Protein AF-A0A9J6PQB2-F1 (afdb_monomer_lite)

Organism: NCBI:txid2978220

pLDDT: mean 77.83, std 6.38, range [53.75, 87.06]

Secondary structure (DSSP, 8-state):
------GGGSPP---SPB-STT-EE-GGG-EE-GGGGTHHHHHHHHSPPPPHHHHHHHHTT-

Sequence (62 aa):
MMTISIAPLLKRQNPSPAYGHGWIMGENGHRWHPSNNQKALLHDLSSAKPTLLARIKRRMGG

Radius of gyration: 20.12 Å; chains: 1; bounding box: 56×35×30 Å

Foldseek 3Di:
DDDDDCVVVDDDPDPFDDPPPQWGQDPPRDIDHCVVPCVVVCVVVVPDDQDPVSVVVVVVPD

Structure (mmCIF, N/CA/C/O backbone):
data_AF-A0A9J6PQB2-F1
#
_entry.id   AF-A0A9J6PQB2-F1
#
loop_
_atom_site.group_PDB
_atom_site.id
_atom_site.type_symbol
_atom_site.label_atom_id
_atom_site.label_alt_id
_atom_site.label_comp_id
_atom_site.label_asym_id
_atom_site.label_entity_id
_atom_site.label_seq_id
_atom_site.pdbx_PDB_ins_code
_atom_site.Cartn_x
_atom_site.Cartn_y
_atom_site.Cartn_z
_atom_site.occupancy
_atom_site.B_iso_or_equiv
_atom_site.auth_seq_id
_atom_site.auth_comp_id
_atom_site.auth_asym_id
_atom_site.auth_atom_id
_atom_site.pdbx_PDB_model_num
ATOM 1 N N . MET A 1 1 ? -16.963 -24.129 0.172 1.00 57.12 1 MET A N 1
ATOM 2 C CA . MET A 1 1 ? -16.239 -24.133 1.463 1.00 57.12 1 MET A CA 1
ATOM 3 C C . MET A 1 1 ? -16.329 -22.741 2.066 1.00 57.12 1 MET A C 1
ATOM 5 O O . MET A 1 1 ? -15.988 -21.793 1.374 1.00 57.12 1 MET A O 1
ATOM 9 N N . MET A 1 2 ? -16.821 -22.601 3.300 1.00 67.19 2 MET A N 1
ATOM 10 C CA . MET A 1 2 ? -16.789 -21.321 4.017 1.00 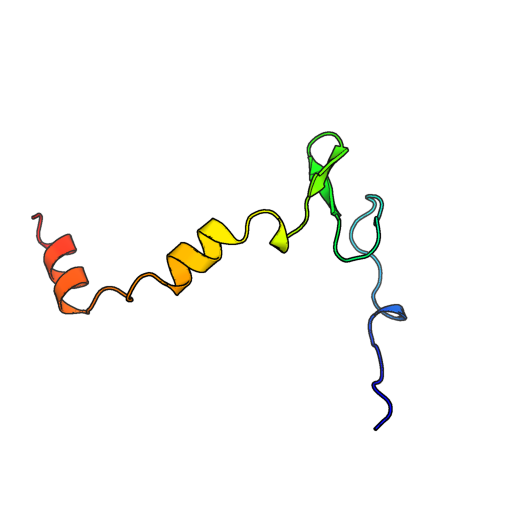67.19 2 MET A CA 1
ATOM 11 C C . MET A 1 2 ? -15.374 -21.090 4.551 1.00 67.19 2 MET A C 1
ATOM 13 O O . MET A 1 2 ? -14.845 -21.923 5.284 1.00 67.19 2 MET A O 1
ATOM 17 N N . THR A 1 3 ? -14.740 -19.988 4.161 1.00 78.75 3 THR A N 1
ATOM 18 C CA . THR A 1 3 ? -13.418 -19.608 4.664 1.00 78.75 3 THR A CA 1
ATOM 19 C C . THR A 1 3 ? -13.564 -19.013 6.058 1.00 78.75 3 THR A C 1
ATOM 21 O O . THR A 1 3 ? -14.100 -17.916 6.214 1.00 78.75 3 THR A O 1
ATOM 24 N N . ILE A 1 4 ? -13.092 -19.725 7.078 1.00 77.38 4 ILE A N 1
ATOM 25 C CA . ILE A 1 4 ? -13.011 -19.192 8.439 1.00 77.38 4 ILE A CA 1
ATOM 26 C C . ILE A 1 4 ? -11.878 -18.158 8.464 1.00 77.38 4 ILE A C 1
ATOM 28 O O . ILE A 1 4 ? -10.720 -18.496 8.225 1.00 77.38 4 ILE A O 1
ATOM 32 N N . SER A 1 5 ? -12.208 -16.891 8.726 1.00 78.81 5 SER A N 1
ATOM 33 C CA . SER A 1 5 ? -11.219 -15.820 8.885 1.00 78.81 5 SER A CA 1
ATOM 34 C C . SER A 1 5 ? -10.834 -15.679 10.355 1.00 78.81 5 SER A C 1
ATOM 36 O O . SER A 1 5 ? -11.688 -15.424 11.198 1.00 78.81 5 SER A O 1
ATOM 38 N N . ILE A 1 6 ? -9.542 -15.824 10.660 1.00 83.56 6 ILE A N 1
ATOM 39 C CA . ILE A 1 6 ? -8.982 -15.657 12.017 1.00 83.56 6 ILE A CA 1
ATOM 40 C C . ILE A 1 6 ? -8.720 -14.172 12.327 1.00 83.56 6 ILE A C 1
ATOM 42 O O . ILE A 1 6 ? -8.551 -13.793 13.482 1.00 83.56 6 ILE A O 1
ATOM 46 N N . ALA A 1 7 ? -8.755 -13.299 11.313 1.00 78.31 7 ALA A N 1
ATOM 47 C CA . ALA A 1 7 ? -8.464 -11.873 11.448 1.00 78.31 7 ALA A CA 1
ATOM 48 C C . ALA A 1 7 ? -9.212 -11.143 12.590 1.00 78.31 7 ALA A C 1
ATOM 50 O O . ALA A 1 7 ? -8.553 -10.371 13.286 1.00 78.31 7 ALA A O 1
ATOM 51 N N . PRO A 1 8 ? -10.519 -11.376 12.854 1.00 75.56 8 PRO A N 1
ATOM 52 C CA . PRO A 1 8 ? -11.218 -10.688 13.941 1.00 75.56 8 PRO A CA 1
ATOM 53 C C . PRO A 1 8 ? -10.816 -11.177 15.341 1.00 75.56 8 PRO A C 1
ATOM 55 O O . PRO A 1 8 ? -11.069 -10.483 16.320 1.00 75.56 8 PRO A O 1
ATOM 58 N N . LEU A 1 9 ? -10.177 -12.345 15.447 1.00 83.88 9 LEU A N 1
ATOM 59 C CA . LEU A 1 9 ? -9.679 -12.892 16.713 1.00 83.88 9 LEU A CA 1
ATOM 60 C C . LEU A 1 9 ? -8.270 -12.384 17.053 1.00 83.88 9 LEU A C 1
ATOM 62 O O . LEU A 1 9 ? -7.806 -12.546 18.182 1.00 83.88 9 LEU A O 1
ATOM 66 N N . LEU A 1 10 ? -7.565 -11.782 16.091 1.00 83.31 10 LEU A N 1
ATOM 67 C CA . LEU A 1 10 ? -6.214 -11.279 16.307 1.00 83.31 10 LEU A CA 1
ATOM 68 C C . LEU A 1 10 ? -6.253 -10.007 17.157 1.00 83.31 10 LEU A C 1
ATOM 70 O O . LEU A 1 10 ? -6.807 -8.979 16.765 1.00 83.31 10 LEU A O 1
ATOM 74 N N . LYS A 1 11 ? -5.590 -10.049 18.316 1.00 81.94 11 LYS A N 1
ATOM 75 C CA . LYS A 1 11 ? -5.358 -8.853 19.127 1.00 81.94 11 LYS A CA 1
ATOM 76 C C . LYS A 1 11 ? -4.442 -7.896 18.366 1.00 81.94 11 LYS A C 1
ATOM 78 O O . LYS A 1 11 ? -3.319 -8.252 18.002 1.00 81.94 11 LYS A O 1
ATOM 83 N N . ARG A 1 12 ? -4.907 -6.663 18.166 1.00 79.25 12 ARG A N 1
ATOM 84 C CA . ARG A 1 12 ? -4.139 -5.608 17.499 1.00 79.25 12 ARG A CA 1
ATOM 85 C C . ARG A 1 12 ? -2.895 -5.263 18.326 1.00 79.25 12 ARG A C 1
ATOM 87 O O . ARG A 1 12 ? -3.023 -4.803 19.456 1.00 79.25 12 ARG A O 1
ATOM 94 N N . GLN A 1 13 ? -1.710 -5.499 17.764 1.00 81.94 13 GLN A N 1
ATOM 95 C CA . GLN A 1 13 ? -0.426 -5.229 18.433 1.00 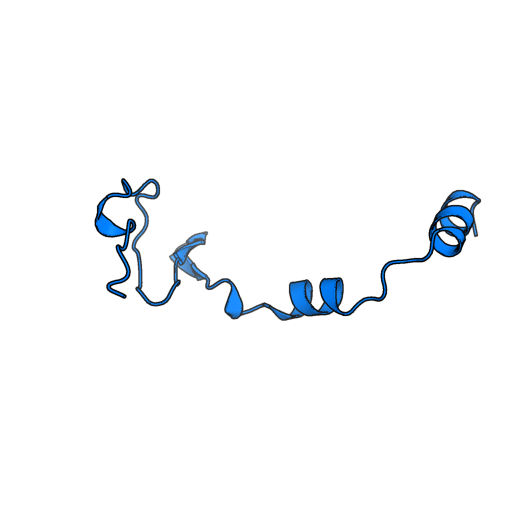81.94 13 GLN A CA 1
ATOM 96 C C . GLN A 1 13 ? 0.026 -3.772 18.279 1.00 81.94 13 GLN A C 1
ATOM 98 O O . GLN A 1 13 ? 0.679 -3.227 19.160 1.00 81.94 13 GLN A O 1
ATOM 103 N N . ASN A 1 14 ? -0.327 -3.131 17.164 1.00 75.44 14 ASN A N 1
ATOM 104 C CA . ASN A 1 14 ? 0.102 -1.771 16.860 1.00 75.44 14 ASN A CA 1
ATOM 105 C C . ASN A 1 14 ? -0.983 -0.747 17.264 1.00 75.44 14 ASN A C 1
ATOM 107 O O . ASN A 1 14 ? -2.125 -0.883 16.80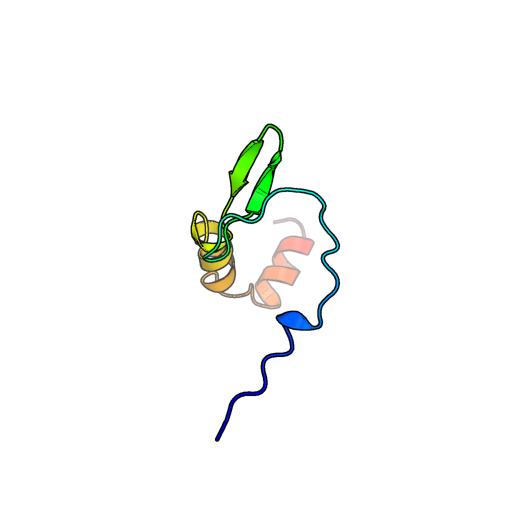7 1.00 75.44 14 ASN A O 1
ATOM 111 N N . PRO A 1 15 ? -0.669 0.281 18.080 1.00 80.56 15 PRO A N 1
ATOM 112 C CA . PRO A 1 15 ? -1.599 1.366 18.396 1.00 80.56 15 PRO A CA 1
ATOM 113 C C . PRO A 1 15 ? -1.881 2.312 17.214 1.00 80.56 15 PRO A C 1
ATOM 115 O O . PRO A 1 15 ? -2.905 2.996 17.224 1.00 80.56 15 PRO A O 1
ATOM 118 N N . SER A 1 16 ? -1.042 2.344 16.176 1.00 80.38 16 SER A N 1
ATOM 119 C CA . SER A 1 16 ? -1.211 3.254 15.038 1.00 80.38 16 SER A CA 1
ATOM 120 C C . SER A 1 16 ? -2.495 2.990 14.230 1.00 80.38 16 SER A C 1
ATOM 122 O O . SER A 1 16 ? -2.956 1.847 14.171 1.00 80.38 16 SER A O 1
ATOM 124 N N . PRO A 1 17 ? -3.094 4.009 13.582 1.00 81.06 17 PRO A N 1
ATOM 125 C CA . PRO A 1 17 ? -4.276 3.846 12.732 1.00 81.06 17 PRO A CA 1
ATOM 126 C C . PRO A 1 17 ? -4.096 2.799 11.625 1.00 81.06 17 PRO A C 1
ATOM 128 O O . PRO A 1 17 ? -3.040 2.717 10.997 1.00 81.06 17 PRO A O 1
ATOM 131 N N . ALA A 1 18 ? -5.150 2.020 11.371 1.00 75.81 18 ALA A N 1
ATOM 132 C CA . ALA A 1 18 ? -5.246 1.147 10.205 1.00 75.81 18 ALA A CA 1
ATOM 133 C C . ALA A 1 18 ? -6.098 1.843 9.136 1.00 75.81 18 ALA A C 1
ATOM 135 O O . ALA A 1 18 ? -7.190 2.317 9.441 1.00 75.81 18 ALA A O 1
ATOM 136 N N . TYR A 1 19 ? -5.617 1.894 7.894 1.00 81.56 19 TYR A N 1
ATOM 137 C CA . TYR A 1 19 ? -6.280 2.628 6.802 1.00 81.56 19 TYR A CA 1
ATOM 138 C C . TYR A 1 19 ? -7.099 1.735 5.858 1.00 81.56 19 TYR A C 1
ATOM 140 O O . TYR A 1 19 ? -7.602 2.205 4.841 1.00 81.56 19 TYR A O 1
ATOM 148 N N . GLY A 1 20 ? -7.235 0.445 6.181 1.00 79.88 20 GLY A N 1
ATOM 149 C CA . GLY A 1 20 ? -7.819 -0.550 5.280 1.00 79.88 20 GLY A CA 1
ATOM 150 C C . GLY A 1 20 ? -6.878 -0.922 4.127 1.00 79.88 20 GLY A C 1
ATOM 151 O O . GLY A 1 20 ? -5.809 -0.338 3.958 1.00 79.88 20 GLY A O 1
ATOM 152 N N . HIS A 1 21 ? -7.250 -1.947 3.355 1.00 80.62 21 HIS A N 1
ATOM 153 C CA . HIS A 1 21 ? -6.538 -2.382 2.141 1.00 80.62 21 HIS A CA 1
ATOM 154 C C . HIS A 1 21 ? -5.018 -2.608 2.293 1.00 80.62 21 HIS A C 1
ATOM 156 O O . HIS A 1 21 ? -4.295 -2.449 1.323 1.00 80.62 21 HIS A O 1
ATOM 162 N N . GLY A 1 22 ? -4.528 -2.964 3.489 1.00 80.06 22 GLY A N 1
ATOM 163 C CA . GLY A 1 22 ? -3.102 -3.226 3.747 1.00 80.06 22 GLY A CA 1
ATOM 164 C C . GLY A 1 22 ? -2.237 -1.992 4.036 1.00 80.06 22 GLY A C 1
ATOM 165 O O . GLY A 1 22 ? -1.028 -2.127 4.215 1.00 80.06 22 GLY A O 1
ATOM 166 N N . TRP A 1 23 ? -2.824 -0.793 4.097 1.00 85.19 23 TRP A N 1
ATOM 167 C CA . TRP A 1 23 ? -2.098 0.442 4.399 1.00 85.19 23 TRP A CA 1
ATOM 168 C C . TRP A 1 23 ? -1.809 0.565 5.896 1.00 85.19 23 TRP A C 1
ATOM 170 O O . TRP A 1 23 ? -2.720 0.488 6.729 1.00 85.19 23 TRP A O 1
ATOM 180 N N . ILE A 1 24 ? -0.545 0.820 6.229 1.00 84.88 24 ILE A N 1
ATOM 181 C CA . ILE A 1 24 ? -0.075 1.030 7.600 1.00 84.88 24 ILE A CA 1
ATOM 182 C C . ILE A 1 24 ? 0.525 2.426 7.768 1.00 84.88 24 ILE A C 1
ATOM 184 O O . ILE A 1 24 ? 1.036 3.025 6.821 1.00 84.88 24 ILE A O 1
ATOM 188 N N . MET A 1 25 ? 0.461 2.946 8.992 1.00 87.06 25 MET A N 1
ATOM 189 C CA . MET A 1 25 ? 1.232 4.124 9.376 1.00 87.06 25 MET A CA 1
ATOM 190 C C . MET A 1 25 ? 2.715 3.782 9.464 1.00 87.06 25 MET A C 1
ATOM 192 O O . MET A 1 25 ? 3.109 2.923 10.251 1.00 87.06 25 MET A O 1
ATOM 196 N N . GLY A 1 26 ? 3.512 4.473 8.663 1.00 84.06 26 GLY A N 1
ATOM 197 C CA . GLY A 1 26 ? 4.953 4.565 8.807 1.00 84.06 26 GLY A CA 1
ATOM 198 C C . GLY A 1 26 ? 5.360 5.711 9.731 1.00 84.06 26 GLY A C 1
ATOM 199 O O . GLY A 1 26 ? 4.545 6.350 10.403 1.00 84.06 26 GLY A O 1
ATOM 200 N N . GLU A 1 27 ? 6.659 5.969 9.756 1.00 82.06 27 GLU A N 1
ATOM 201 C CA . GLU A 1 27 ? 7.264 6.997 10.592 1.00 82.06 27 GLU A CA 1
ATOM 202 C C . GLU A 1 27 ? 6.797 8.410 10.193 1.00 82.06 27 GLU A C 1
ATOM 204 O O . GLU A 1 27 ? 6.535 8.704 9.020 1.00 82.06 27 GLU A O 1
ATOM 209 N N . ASN A 1 28 ? 6.666 9.295 11.186 1.00 84.25 28 ASN A N 1
ATOM 210 C CA . ASN A 1 28 ? 6.232 10.690 11.015 1.00 84.25 28 ASN A CA 1
ATOM 211 C C . ASN A 1 28 ? 4.831 10.860 10.397 1.00 84.25 28 ASN A C 1
ATOM 213 O O . ASN A 1 28 ? 4.504 11.911 9.854 1.00 84.25 28 ASN A O 1
ATOM 217 N N . GLY A 1 29 ? 3.994 9.824 10.467 1.00 83.19 29 GLY A N 1
ATOM 218 C CA . GLY A 1 29 ? 2.630 9.851 9.946 1.00 83.19 29 GLY A CA 1
ATOM 219 C C . GLY A 1 29 ? 2.511 9.665 8.433 1.00 83.19 29 GLY A C 1
ATOM 220 O O . GLY A 1 29 ? 1.425 9.833 7.873 1.00 83.19 29 GLY A O 1
ATOM 221 N N . HIS A 1 30 ? 3.599 9.281 7.763 1.00 84.88 30 HIS A N 1
ATOM 222 C CA . HIS A 1 30 ? 3.540 8.871 6.365 1.00 84.88 30 HIS A CA 1
ATOM 223 C C . HIS A 1 30 ? 2.836 7.523 6.233 1.00 84.88 30 HIS A C 1
ATOM 225 O O . HIS A 1 30 ? 3.059 6.609 7.022 1.00 84.88 30 HIS A O 1
ATOM 231 N N . ARG A 1 31 ? 2.003 7.362 5.204 1.00 86.62 31 ARG A N 1
ATOM 232 C CA . ARG A 1 31 ? 1.355 6.076 4.915 1.00 86.62 31 ARG A CA 1
ATOM 233 C C . ARG A 1 31 ? 2.303 5.192 4.116 1.00 86.62 31 ARG A C 1
ATOM 235 O O . ARG A 1 31 ? 2.917 5.649 3.155 1.00 86.62 31 ARG A O 1
ATOM 242 N N . TRP A 1 32 ? 2.369 3.919 4.472 1.00 82.50 32 TRP A N 1
ATOM 243 C CA . TRP A 1 32 ? 3.176 2.921 3.783 1.00 82.50 32 TRP A CA 1
ATOM 244 C C . TRP A 1 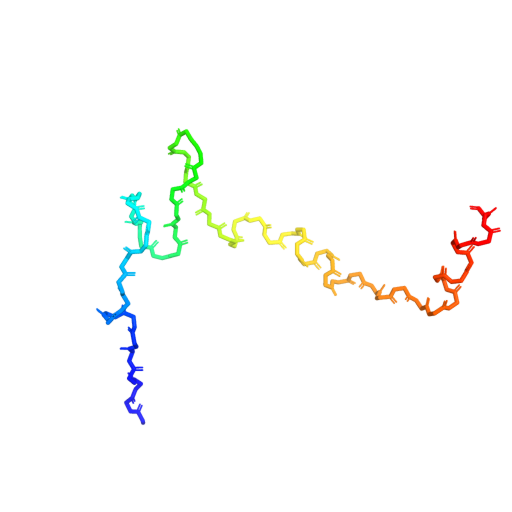32 ? 2.315 1.716 3.399 1.00 82.50 32 TRP A C 1
ATOM 246 O O . TRP A 1 32 ? 1.4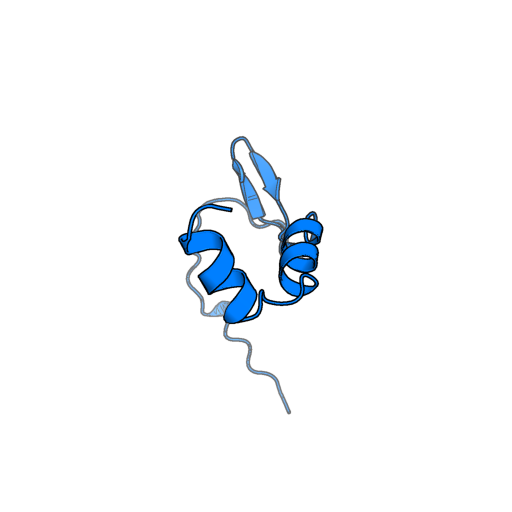24 1.307 4.145 1.00 82.50 32 TRP A O 1
ATOM 256 N N . HIS A 1 33 ? 2.577 1.146 2.224 1.00 83.56 33 HIS A N 1
ATOM 257 C CA . HIS A 1 33 ? 1.930 -0.074 1.750 1.00 83.56 33 HIS A CA 1
ATOM 258 C C . HIS A 1 33 ? 2.986 -0.992 1.118 1.00 83.56 33 HIS A C 1
ATOM 260 O O . HIS A 1 33 ? 3.735 -0.515 0.258 1.00 83.56 33 HIS A O 1
ATOM 266 N N . PRO A 1 34 ? 3.043 -2.293 1.471 1.00 73.31 34 PRO A N 1
ATOM 267 C CA . PRO A 1 34 ? 4.077 -3.205 0.976 1.00 73.31 34 PRO A CA 1
ATOM 268 C C . PRO A 1 34 ? 4.159 -3.276 -0.555 1.00 73.31 34 PRO A C 1
ATOM 270 O O . PRO A 1 34 ? 5.245 -3.393 -1.118 1.00 73.31 34 PRO A O 1
ATOM 273 N N . SER A 1 35 ? 3.018 -3.173 -1.249 1.00 72.81 35 SER A N 1
ATOM 274 C CA . SER A 1 35 ? 2.988 -3.225 -2.719 1.00 72.81 35 SER A CA 1
ATOM 275 C C . SER A 1 35 ? 3.410 -1.922 -3.405 1.00 72.81 35 SER A C 1
ATOM 277 O O . SER A 1 35 ? 3.680 -1.939 -4.602 1.00 72.81 35 SER A O 1
ATOM 279 N N . ASN A 1 36 ? 3.503 -0.797 -2.684 1.00 70.38 36 ASN A N 1
ATOM 280 C CA . ASN A 1 36 ? 3.814 0.498 -3.299 1.00 70.38 36 ASN A CA 1
ATOM 281 C C . ASN A 1 36 ? 5.282 0.590 -3.767 1.00 70.38 36 ASN A C 1
ATOM 283 O O . ASN A 1 36 ? 5.616 1.411 -4.614 1.00 70.38 36 ASN A O 1
ATOM 287 N N . ASN A 1 37 ? 6.166 -0.274 -3.251 1.00 68.75 37 ASN A N 1
ATOM 288 C CA . ASN A 1 37 ? 7.562 -0.362 -3.685 1.00 68.75 37 ASN A CA 1
ATOM 289 C C . ASN A 1 37 ? 8.034 -1.819 -3.835 1.00 68.75 37 ASN A C 1
ATOM 291 O O . ASN A 1 37 ? 9.079 -2.218 -3.324 1.00 68.75 37 ASN A O 1
ATOM 295 N N . GLN A 1 38 ? 7.262 -2.638 -4.555 1.00 78.50 38 GLN A N 1
ATOM 296 C CA . GLN A 1 38 ? 7.623 -4.041 -4.788 1.00 78.50 38 GLN A CA 1
ATOM 297 C C . GLN A 1 38 ? 8.808 -4.215 -5.756 1.00 78.50 38 GLN A C 1
ATOM 299 O O . GLN A 1 38 ? 9.289 -5.328 -5.942 1.00 78.50 38 GLN A O 1
ATOM 304 N N . LYS A 1 39 ? 9.314 -3.131 -6.361 1.00 79.19 39 LYS A N 1
ATOM 305 C CA . LYS A 1 39 ? 10.414 -3.169 -7.337 1.00 79.19 39 LYS A CA 1
ATOM 306 C C . LYS A 1 39 ? 11.685 -3.800 -6.775 1.00 79.19 39 LYS A C 1
ATOM 308 O O . LYS A 1 39 ? 12.291 -4.603 -7.470 1.00 79.19 39 LYS A O 1
ATOM 313 N N . ALA A 1 40 ? 12.064 -3.477 -5.538 1.00 73.56 40 ALA A N 1
ATOM 314 C CA . ALA A 1 40 ? 13.257 -4.049 -4.907 1.00 73.56 40 ALA A CA 1
ATOM 315 C C . ALA A 1 40 ? 13.104 -5.562 -4.673 1.00 73.56 40 ALA A C 1
ATOM 317 O O . ALA A 1 40 ? 13.959 -6.345 -5.069 1.00 73.56 40 ALA A O 1
ATOM 318 N N . LEU A 1 41 ? 11.958 -5.982 -4.127 1.00 77.88 41 LEU A N 1
ATOM 319 C CA . LEU A 1 41 ? 11.647 -7.398 -3.928 1.00 77.88 41 LEU A CA 1
ATOM 320 C C . LEU A 1 41 ? 11.602 -8.166 -5.258 1.00 77.88 41 LEU A C 1
ATOM 322 O O . LEU A 1 41 ? 12.134 -9.267 -5.359 1.00 77.88 41 LEU A O 1
ATOM 326 N N . LEU A 1 42 ? 10.971 -7.589 -6.283 1.00 81.38 42 LEU A N 1
ATOM 327 C CA . LEU A 1 42 ? 10.905 -8.181 -7.618 1.00 81.38 42 LEU A CA 1
ATOM 328 C C . LEU A 1 42 ? 12.281 -8.247 -8.274 1.00 81.38 42 LEU A C 1
ATOM 330 O O . LEU A 1 42 ? 12.575 -9.242 -8.918 1.00 81.38 42 LEU A O 1
ATOM 334 N N . HIS A 1 43 ? 13.125 -7.232 -8.098 1.00 80.06 43 HIS A N 1
ATOM 335 C CA . HIS A 1 43 ? 14.504 -7.243 -8.572 1.00 80.06 43 HIS A CA 1
ATOM 336 C C . HIS A 1 43 ? 15.301 -8.383 -7.926 1.00 80.06 43 HIS A C 1
ATOM 338 O O . HIS A 1 43 ? 15.954 -9.147 -8.631 1.00 80.06 43 HIS A O 1
ATOM 344 N N . ASP A 1 44 ? 15.183 -8.563 -6.611 1.00 76.50 44 ASP A N 1
ATOM 345 C CA . ASP A 1 44 ? 15.878 -9.634 -5.894 1.00 76.50 44 ASP A CA 1
ATOM 346 C C . ASP A 1 44 ? 15.383 -11.024 -6.307 1.00 76.50 44 ASP A C 1
ATOM 348 O O . ASP A 1 44 ? 16.192 -11.924 -6.541 1.00 76.50 44 ASP A O 1
ATOM 352 N N . LEU A 1 45 ? 14.067 -11.196 -6.463 1.00 79.25 45 LEU A N 1
ATOM 353 C CA . LEU A 1 45 ? 13.465 -12.447 -6.935 1.00 79.25 45 LEU A CA 1
ATOM 354 C C . LEU A 1 45 ? 13.760 -12.730 -8.414 1.00 79.25 45 LEU A C 1
ATOM 356 O O . LEU A 1 45 ? 13.904 -13.890 -8.797 1.00 79.25 45 LEU A O 1
ATOM 360 N N . SER A 1 46 ? 13.833 -11.685 -9.239 1.00 77.06 46 SER A N 1
ATOM 361 C CA . SER A 1 46 ? 14.149 -11.773 -10.666 1.00 77.06 46 SER A CA 1
ATOM 362 C C . SER A 1 46 ? 15.639 -11.972 -10.915 1.00 77.06 46 SER A C 1
ATOM 364 O O . SER A 1 46 ? 16.013 -12.439 -11.992 1.00 77.06 46 SER A O 1
ATOM 366 N N . SER A 1 47 ? 16.501 -11.600 -9.968 1.00 74.25 47 SER A N 1
ATOM 367 C CA . SER A 1 47 ? 17.926 -11.848 -10.100 1.00 74.25 47 SER A CA 1
ATOM 368 C C . SER A 1 47 ? 18.170 -13.356 -10.051 1.00 74.25 47 SER A C 1
ATOM 370 O O . SER A 1 47 ? 17.751 -14.059 -9.127 1.00 74.25 47 SER A O 1
ATOM 372 N N . ALA A 1 48 ? 18.831 -13.888 -11.079 1.00 70.62 48 ALA A N 1
ATOM 373 C CA . ALA A 1 48 ? 19.250 -15.278 -11.061 1.00 70.62 48 ALA A CA 1
ATOM 374 C C . ALA A 1 48 ? 20.147 -15.490 -9.834 1.00 70.62 48 ALA A C 1
ATOM 376 O O . ALA A 1 48 ? 21.164 -14.809 -9.675 1.00 70.62 48 ALA A O 1
ATOM 377 N N . LYS A 1 49 ? 19.765 -16.426 -8.953 1.00 70.62 49 LYS A N 1
ATOM 378 C CA . LYS A 1 49 ? 20.570 -16.763 -7.773 1.00 70.62 49 LYS A CA 1
ATOM 379 C C . LYS A 1 49 ? 22.002 -17.056 -8.239 1.00 70.62 49 LYS A C 1
ATOM 381 O O . LYS A 1 49 ? 22.173 -17.894 -9.129 1.00 70.62 49 LYS A O 1
ATOM 386 N N . PRO A 1 50 ? 23.029 -16.396 -7.673 1.00 70.56 50 PRO A N 1
ATOM 387 C CA . PRO A 1 50 ? 24.394 -16.593 -8.125 1.00 70.56 50 PRO A CA 1
ATOM 388 C C . PRO A 1 50 ? 24.767 -18.060 -7.948 1.00 70.56 50 PRO A C 1
ATOM 390 O O . PRO A 1 50 ? 24.594 -18.640 -6.870 1.00 70.56 50 PRO A O 1
ATOM 393 N N . THR A 1 51 ? 25.272 -18.660 -9.022 1.00 77.12 51 THR A N 1
ATOM 394 C CA . THR A 1 51 ? 25.705 -20.054 -9.012 1.00 77.12 51 THR A CA 1
ATOM 395 C C . THR A 1 51 ? 26.808 -20.261 -7.973 1.00 77.12 51 THR A C 1
ATOM 397 O O . THR A 1 51 ? 27.513 -19.324 -7.582 1.00 77.12 51 THR A O 1
ATOM 400 N N . LEU A 1 52 ? 26.983 -21.501 -7.511 1.00 76.12 52 LEU A N 1
ATOM 401 C CA . LEU A 1 52 ? 28.026 -21.849 -6.539 1.00 76.12 52 LEU A CA 1
ATOM 402 C C . LEU A 1 52 ? 29.416 -21.368 -7.000 1.00 76.12 52 LEU A C 1
ATOM 404 O O . LEU A 1 52 ? 30.173 -20.815 -6.207 1.00 76.12 52 LEU A O 1
ATOM 408 N N . LEU A 1 53 ? 29.697 -21.475 -8.301 1.00 78.31 53 LEU A N 1
ATOM 409 C CA . LEU A 1 53 ? 30.920 -20.974 -8.933 1.00 78.31 53 LEU A CA 1
ATOM 410 C C . LEU A 1 53 ? 31.069 -19.452 -8.822 1.00 78.31 53 LEU A C 1
ATOM 412 O O . LEU A 1 53 ? 32.137 -18.970 -8.451 1.00 78.31 53 LEU A O 1
ATOM 416 N N . ALA A 1 54 ? 30.002 -18.687 -9.072 1.00 78.88 54 ALA A N 1
ATOM 417 C CA . ALA A 1 54 ? 30.023 -17.232 -8.912 1.00 78.88 54 ALA A CA 1
ATOM 418 C C . ALA A 1 54 ? 30.279 -16.817 -7.450 1.00 78.88 54 ALA A C 1
ATOM 420 O O . ALA A 1 54 ? 30.958 -15.822 -7.191 1.00 78.88 54 ALA A O 1
ATOM 421 N N . ARG A 1 55 ? 29.788 -17.605 -6.484 1.00 77.50 55 ARG A N 1
ATOM 422 C CA . ARG A 1 55 ? 30.021 -17.385 -5.047 1.00 77.50 55 ARG A CA 1
ATOM 423 C C . ARG A 1 55 ? 31.464 -17.692 -4.639 1.00 77.50 55 ARG A C 1
ATOM 425 O O . ARG A 1 55 ? 32.039 -16.926 -3.870 1.00 77.50 55 ARG A O 1
ATOM 432 N N . ILE A 1 56 ? 32.051 -18.769 -5.167 1.00 82.94 56 ILE A N 1
ATOM 433 C CA . ILE A 1 56 ? 33.457 -19.135 -4.924 1.00 82.94 56 ILE A CA 1
ATOM 434 C C . ILE A 1 56 ? 34.390 -18.080 -5.526 1.00 82.94 56 ILE A C 1
ATOM 436 O O . ILE A 1 56 ? 35.282 -17.592 -4.837 1.00 82.94 56 ILE A O 1
ATOM 440 N N . LYS A 1 57 ? 34.132 -17.650 -6.769 1.00 83.69 57 LYS A N 1
ATOM 441 C CA . LYS A 1 57 ? 34.936 -16.627 -7.453 1.00 83.69 57 LYS A CA 1
ATOM 442 C C . LYS A 1 57 ? 34.989 -15.310 -6.670 1.00 83.69 57 LYS A C 1
ATOM 444 O O . LYS A 1 57 ? 36.059 -14.733 -6.527 1.00 83.69 57 LYS A O 1
ATOM 449 N N . ARG A 1 58 ? 33.865 -14.873 -6.088 1.00 78.25 58 ARG A N 1
ATOM 450 C CA . ARG A 1 58 ? 33.79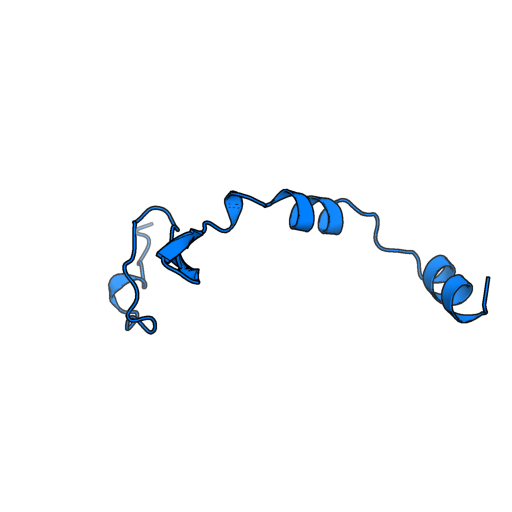4 -13.643 -5.275 1.00 78.25 58 ARG A CA 1
ATOM 451 C C . ARG A 1 58 ? 34.608 -13.726 -3.974 1.00 78.25 58 ARG A C 1
ATOM 453 O O . ARG A 1 58 ? 35.034 -12.702 -3.459 1.00 78.25 58 ARG A O 1
ATOM 460 N N . ARG A 1 59 ? 34.835 -14.929 -3.434 1.00 74.06 59 ARG A N 1
ATOM 461 C CA . ARG A 1 59 ? 35.604 -15.129 -2.194 1.00 74.06 59 ARG A CA 1
ATOM 462 C C . ARG A 1 59 ? 37.117 -15.181 -2.425 1.00 74.06 59 ARG A C 1
ATOM 464 O O . ARG A 1 59 ? 37.862 -14.991 -1.474 1.00 74.06 59 ARG A O 1
ATOM 471 N N . MET A 1 60 ? 37.558 -15.400 -3.665 1.00 76.56 60 MET A N 1
ATOM 472 C CA . MET A 1 60 ? 38.979 -15.474 -4.030 1.00 76.56 60 MET A CA 1
ATOM 473 C C . MET A 1 60 ? 39.557 -14.156 -4.577 1.00 76.56 60 MET A C 1
ATOM 475 O O . MET A 1 60 ? 40.626 -14.176 -5.172 1.00 76.56 60 MET A O 1
ATOM 479 N N . GLY A 1 61 ? 38.887 -13.018 -4.349 1.00 63.12 61 GLY A N 1
ATOM 480 C CA . GLY A 1 61 ? 39.476 -11.691 -4.578 1.00 63.12 61 GLY A CA 1
ATOM 481 C C . GLY A 1 61 ? 39.662 -11.306 -6.048 1.00 63.12 61 GLY A C 1
ATOM 482 O O . GLY A 1 61 ? 40.732 -10.834 -6.417 1.00 63.12 61 GLY A O 1
ATOM 483 N N . GLY A 1 62 ? 38.636 -11.533 -6.873 1.00 53.75 62 GLY A N 1
ATOM 484 C CA . GLY A 1 62 ? 38.547 -10.928 -8.208 1.00 53.75 62 GLY A CA 1
ATOM 485 C C . GLY A 1 62 ? 38.038 -9.496 -8.161 1.00 53.75 62 GLY A C 1
ATOM 486 O O . GLY A 1 62 ? 37.192 -9.218 -7.279 1.00 53.75 62 GLY A O 1
#

InterPro domains:
  IPR021221 Protein fil [PF10893] (5-51)